Protein AF-A0A938Q4X4-F1 (afdb_monomer)

Foldseek 3Di:
DDLVVLCVVVPQAALQQRDHDPDSVQKDKAFPDDPPPDDPDDQDSVPGIGIHGPVLNVCQVVDVVGDDSVVSNVVNPDDD

Secondary structure (DSSP, 8-state):
--HHHHHHHH-SS-TTT-PPPSSGGGEEEEESS-TTSSS-----HHHHEEEEEHHHHHHHTTSSSPPPHHHHHHHHT---

Sequence (80 aa):
MTRKSALRHFGRKCMSCEFVPRVDSQLEVHHLYPLADGGERVTRIETDVAVLCANCHRLAHSANPPLTVEILRGLHLRKG

Nearest PDB structures (foldseek):
  4zt0-assembly2_C  TM=5.195E-01  e=4.876E-01  Streptococcus pyogenes

pLDDT: mean 87.92, std 12.88, range [45.72, 97.75]

Radius of gyration: 12.87 Å; Cα contacts (8 Å, |Δi|>4): 100; chains: 1; bounding box: 27×32×30 Å

Solvent-accessible surface area (backbone atoms only — not comparable to full-atom values): 4999 Å² total; per-residue (Å²): 123,50,70,69,55,45,40,66,72,71,41,77,40,17,74,44,80,62,51,66,60,95,49,77,84,48,50,42,80,43,66,77,58,77,87,83,81,75,74,100,69,85,65,46,65,89,81,36,43,46,47,24,30,61,67,58,46,52,56,20,62,74,42,87,76,57,52,50,60,67,57,51,33,59,67,70,65,66,72,127

Mean predicted aligned error: 4.92 Å

Structure (mmCIF, N/CA/C/O backbone):
data_AF-A0A938Q4X4-F1
#
_entry.id   AF-A0A938Q4X4-F1
#
loop_
_atom_site.group_PDB
_atom_site.id
_atom_site.type_symbol
_atom_site.label_atom_id
_atom_site.label_alt_id
_atom_site.label_comp_id
_atom_site.label_asym_id
_atom_site.label_entity_id
_atom_site.label_seq_id
_atom_site.pdbx_PDB_ins_code
_atom_site.Cartn_x
_atom_site.Cartn_y
_atom_site.Cartn_z
_atom_site.occupancy
_atom_site.B_iso_or_equiv
_atom_site.auth_seq_id
_atom_site.auth_comp_id
_atom_site.auth_asym_id
_atom_site.auth_atom_id
_atom_site.pdbx_PDB_model_num
ATOM 1 N N . MET A 1 1 ? -9.107 -12.415 4.566 1.00 75.12 1 MET A N 1
ATOM 2 C CA . MET A 1 1 ? -8.522 -11.940 3.287 1.00 75.12 1 MET A CA 1
ATOM 3 C C . MET A 1 1 ? -7.080 -12.432 3.185 1.00 75.12 1 MET A C 1
ATOM 5 O O . MET A 1 1 ? -6.439 -12.565 4.217 1.00 75.12 1 MET A O 1
ATOM 9 N N . THR A 1 2 ? -6.583 -12.770 1.988 1.00 84.69 2 THR A N 1
ATOM 10 C CA . THR A 1 2 ? -5.181 -13.189 1.799 1.00 84.69 2 THR A CA 1
ATOM 11 C C . THR A 1 2 ? -4.410 -12.174 0.963 1.00 84.69 2 THR A C 1
ATOM 13 O O . THR A 1 2 ? -4.969 -11.482 0.110 1.00 84.69 2 THR A O 1
ATOM 16 N N . ARG A 1 3 ? -3.084 -12.148 1.121 1.00 86.69 3 ARG A N 1
ATOM 17 C CA . ARG A 1 3 ? -2.193 -11.352 0.265 1.00 86.69 3 ARG A CA 1
ATOM 18 C C . ARG A 1 3 ? -2.437 -11.606 -1.227 1.00 86.69 3 ARG A C 1
ATOM 20 O O . ARG A 1 3 ? -2.530 -10.675 -2.020 1.00 86.69 3 ARG A O 1
ATOM 27 N N . LYS A 1 4 ? -2.608 -12.877 -1.604 1.00 88.62 4 LYS A N 1
ATOM 28 C CA . LYS A 1 4 ? -2.880 -13.289 -2.989 1.00 88.62 4 LYS A CA 1
ATOM 29 C C . LYS A 1 4 ? -4.227 -12.764 -3.499 1.00 88.62 4 LYS A C 1
ATOM 31 O O . LYS A 1 4 ? -4.328 -12.437 -4.678 1.00 88.62 4 LYS A O 1
ATOM 36 N N . SER A 1 5 ? -5.259 -12.678 -2.651 1.00 90.31 5 SER A N 1
ATOM 37 C CA . SER A 1 5 ? -6.547 -12.099 -3.058 1.00 90.31 5 SER A CA 1
ATOM 38 C C . SER A 1 5 ? -6.467 -10.591 -3.270 1.00 90.31 5 SER A C 1
ATOM 40 O O . SER A 1 5 ? -7.014 -10.116 -4.257 1.00 90.31 5 SER A O 1
ATOM 42 N N . ALA A 1 6 ? -5.737 -9.864 -2.418 1.00 91.44 6 ALA A N 1
ATOM 43 C CA . ALA A 1 6 ? -5.539 -8.425 -2.588 1.00 91.44 6 ALA A CA 1
ATOM 44 C C . ALA A 1 6 ? -4.791 -8.106 -3.895 1.00 91.44 6 ALA A C 1
ATOM 46 O O . ALA A 1 6 ? -5.259 -7.295 -4.686 1.00 91.44 6 ALA A O 1
ATOM 47 N N . LEU A 1 7 ? -3.693 -8.818 -4.186 1.00 92.12 7 LEU A N 1
ATOM 48 C CA . LEU A 1 7 ? -2.944 -8.638 -5.440 1.00 92.12 7 LEU A CA 1
ATOM 49 C C 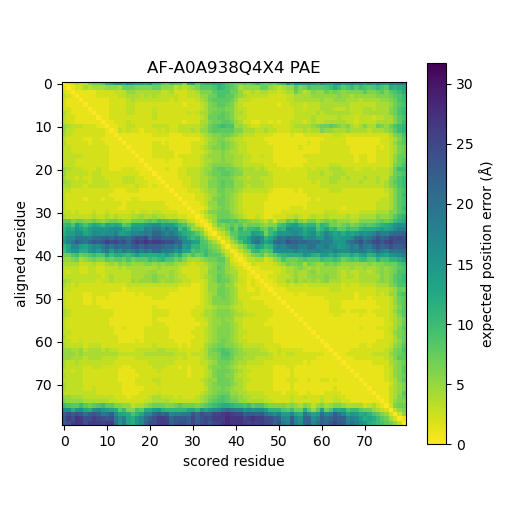. LEU A 1 7 ? -3.760 -8.992 -6.692 1.00 92.12 7 LEU A C 1
ATOM 51 O O . LEU A 1 7 ? -3.565 -8.390 -7.743 1.00 92.12 7 LEU A O 1
ATOM 55 N N . ARG A 1 8 ? -4.670 -9.970 -6.604 1.00 93.25 8 ARG A N 1
ATOM 56 C CA . ARG A 1 8 ? -5.578 -10.299 -7.713 1.00 93.25 8 ARG A CA 1
ATOM 57 C C . ARG A 1 8 ? -6.629 -9.209 -7.931 1.00 93.25 8 ARG A C 1
ATOM 59 O O . ARG A 1 8 ? -6.975 -8.951 -9.074 1.00 93.25 8 ARG A O 1
ATOM 66 N N . HIS A 1 9 ? -7.134 -8.611 -6.854 1.00 93.75 9 HIS A N 1
ATOM 67 C CA . HIS A 1 9 ? -8.170 -7.582 -6.909 1.00 93.75 9 HIS A CA 1
ATOM 68 C C . HIS A 1 9 ? -7.617 -6.231 -7.388 1.00 93.75 9 HIS A C 1
ATOM 70 O O . HIS A 1 9 ? -8.143 -5.651 -8.328 1.00 93.75 9 HIS A O 1
ATOM 76 N N . PHE A 1 10 ? -6.526 -5.754 -6.784 1.00 93.25 10 PHE A N 1
ATOM 77 C CA . PHE A 1 10 ? -5.933 -4.445 -7.092 1.00 93.25 10 PHE A CA 1
ATOM 78 C C . PHE A 1 10 ? -4.929 -4.466 -8.251 1.00 93.25 10 PHE A C 1
ATOM 80 O O . PHE A 1 10 ? -4.474 -3.417 -8.706 1.00 93.25 10 PHE A O 1
ATOM 87 N N . GLY A 1 11 ? -4.560 -5.657 -8.721 1.00 92.50 11 GLY A N 1
ATOM 88 C CA . GLY A 1 11 ? -3.472 -5.846 -9.668 1.00 92.50 11 GLY A CA 1
ATOM 89 C C . GLY A 1 11 ? -2.092 -5.816 -9.007 1.00 92.50 11 GLY A C 1
ATOM 90 O O . GLY A 1 11 ? -1.913 -5.555 -7.816 1.00 92.50 11 GLY A O 1
ATOM 91 N N . ARG A 1 12 ? -1.070 -6.111 -9.813 1.00 95.12 12 ARG A N 1
ATOM 92 C CA . ARG A 1 12 ? 0.333 -6.157 -9.382 1.00 95.12 12 ARG A CA 1
ATOM 93 C C . ARG A 1 12 ? 1.000 -4.802 -9.613 1.00 95.12 12 ARG A C 1
ATOM 95 O O . ARG A 1 12 ? 1.898 -4.687 -10.437 1.00 95.12 12 ARG A O 1
ATOM 102 N N . LYS A 1 13 ? 0.531 -3.767 -8.916 1.00 96.38 13 LYS A N 1
ATOM 103 C CA . LYS A 1 13 ? 1.091 -2.411 -8.988 1.00 96.38 13 LYS A CA 1
ATOM 104 C C . LYS A 1 13 ? 0.974 -1.718 -7.632 1.00 96.38 13 LYS A C 1
ATOM 106 O O . LYS A 1 13 ? -0.029 -1.880 -6.944 1.00 96.38 13 LYS A O 1
ATOM 111 N N . CYS A 1 14 ? 1.985 -0.945 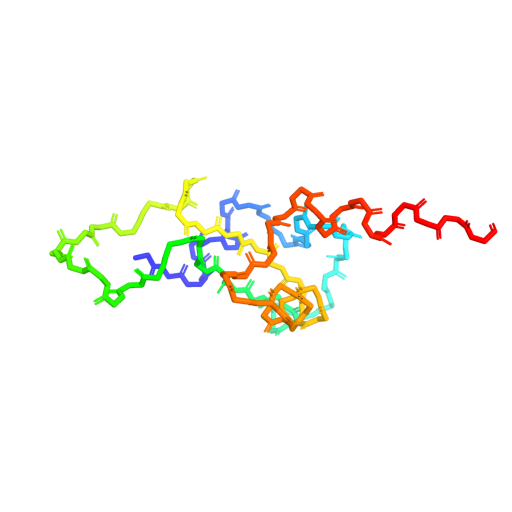-7.245 1.00 97.19 14 CYS A N 1
ATOM 112 C CA . CYS A 1 14 ? 1.909 -0.101 -6.056 1.00 97.19 14 CYS A CA 1
ATOM 113 C C . CYS A 1 14 ? 0.814 0.957 -6.240 1.00 97.19 14 CYS A C 1
ATOM 115 O O . CYS A 1 14 ? 0.851 1.734 -7.192 1.00 97.19 14 CYS A O 1
ATOM 117 N N . MET A 1 15 ? -0.127 1.027 -5.300 1.00 96.94 15 MET A N 1
ATOM 118 C CA . MET A 1 15 ? -1.227 1.993 -5.334 1.00 96.94 15 MET A CA 1
ATOM 119 C C . MET A 1 15 ? -0.773 3.433 -5.054 1.00 96.94 15 MET A C 1
ATOM 121 O O . MET A 1 15 ? -1.540 4.360 -5.316 1.00 96.94 15 MET A O 1
ATOM 125 N N . SER A 1 16 ? 0.448 3.624 -4.535 1.00 96.62 16 SER A N 1
ATOM 126 C CA . SER A 1 16 ? 1.038 4.942 -4.269 1.00 96.62 16 SER A CA 1
ATOM 127 C C . SER A 1 16 ? 1.905 5.453 -5.421 1.00 96.62 16 SER A C 1
ATOM 129 O O . SER A 1 16 ? 1.597 6.477 -6.014 1.00 96.62 16 SER A O 1
ATOM 131 N N . CYS A 1 17 ? 2.993 4.748 -5.748 1.00 96.62 17 CYS A N 1
ATOM 132 C CA . CYS A 1 17 ? 4.004 5.221 -6.704 1.00 96.62 17 CYS A CA 1
ATOM 133 C C . CYS A 1 17 ? 3.936 4.555 -8.081 1.00 96.62 17 CYS A C 1
ATOM 135 O O . CYS A 1 17 ? 4.859 4.702 -8.873 1.00 96.62 17 CYS A O 1
ATOM 137 N N . GLU A 1 18 ? 2.909 3.744 -8.336 1.00 96.25 18 GLU A N 1
ATOM 138 C CA . GLU A 1 18 ? 2.729 3.000 -9.589 1.00 96.25 18 GLU A CA 1
ATOM 139 C C . GLU A 1 18 ? 3.836 1.992 -9.940 1.00 96.25 18 GLU A C 1
ATOM 141 O O . GLU A 1 18 ? 3.826 1.410 -11.023 1.00 96.25 18 GLU A O 1
ATOM 146 N N . PHE A 1 19 ? 4.754 1.712 -9.012 1.00 96.50 19 PHE A N 1
ATOM 147 C CA . PHE A 1 19 ? 5.782 0.691 -9.186 1.00 96.50 19 PHE A CA 1
ATOM 148 C C . PHE A 1 19 ? 5.171 -0.671 -9.553 1.00 96.50 19 PHE A C 1
ATOM 150 O O . PHE A 1 19 ? 4.346 -1.214 -8.809 1.00 96.50 19 PHE A O 1
ATOM 157 N N . VAL A 1 20 ? 5.624 -1.237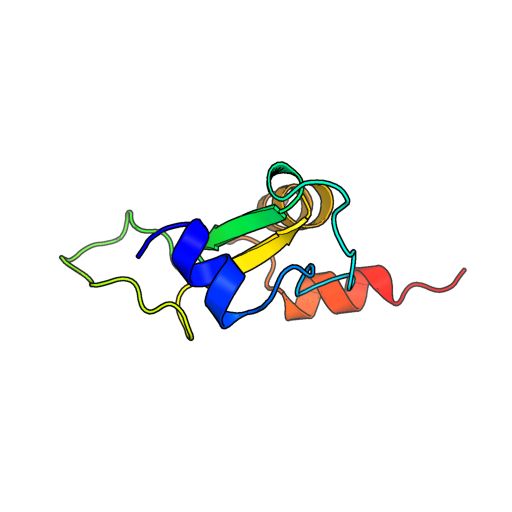 -10.672 1.00 96.69 20 VAL A N 1
ATOM 158 C CA . VAL A 1 20 ? 5.290 -2.594 -11.117 1.00 96.69 20 VAL A CA 1
ATOM 159 C C . VAL A 1 20 ? 6.410 -3.541 -10.665 1.00 96.69 20 VAL A C 1
ATOM 161 O O . VAL A 1 20 ? 7.575 -3.307 -10.994 1.00 96.69 20 VAL A O 1
ATOM 164 N N . PRO A 1 21 ? 6.104 -4.597 -9.892 1.00 95.75 21 PRO A N 1
ATOM 165 C CA . PRO A 1 21 ? 7.109 -5.514 -9.380 1.00 95.75 21 PRO A CA 1
ATOM 166 C C . PRO A 1 21 ? 7.649 -6.440 -10.478 1.00 95.75 21 PRO A C 1
ATOM 168 O O . PRO A 1 21 ? 6.928 -6.813 -11.401 1.00 95.75 21 PRO A O 1
ATOM 171 N N . ARG A 1 22 ? 8.900 -6.894 -10.330 1.00 95.62 22 ARG A N 1
ATOM 172 C CA . ARG A 1 22 ? 9.440 -8.025 -11.107 1.00 95.62 22 ARG A CA 1
ATOM 173 C C . ARG A 1 22 ? 9.003 -9.366 -10.529 1.00 95.62 22 ARG A C 1
ATOM 175 O O . ARG A 1 22 ? 8.771 -10.312 -11.271 1.00 95.62 22 ARG A O 1
ATOM 182 N N . VAL A 1 23 ? 8.891 -9.439 -9.205 1.00 94.56 23 VAL A N 1
ATOM 183 C CA . VAL A 1 23 ? 8.388 -10.607 -8.476 1.00 94.56 23 VAL A CA 1
ATOM 184 C C . VAL A 1 23 ? 7.352 -10.168 -7.454 1.00 94.56 23 VAL A C 1
ATOM 186 O O . VAL A 1 23 ? 7.513 -9.126 -6.817 1.00 94.56 23 VAL A O 1
ATOM 189 N N . ASP A 1 24 ? 6.302 -10.972 -7.264 1.00 91.69 24 ASP A N 1
ATOM 190 C CA . ASP A 1 24 ? 5.168 -10.601 -6.411 1.00 91.69 24 ASP A CA 1
ATOM 191 C C . ASP A 1 24 ? 5.615 -10.151 -5.016 1.00 91.69 24 ASP A C 1
ATOM 193 O O . ASP A 1 24 ? 4.997 -9.241 -4.477 1.00 91.69 24 ASP A O 1
ATOM 197 N N . SER A 1 25 ? 6.678 -10.729 -4.437 1.00 92.69 25 SER A N 1
ATOM 198 C CA . SER A 1 25 ? 7.213 -10.391 -3.104 1.00 92.69 25 SER A CA 1
ATOM 199 C C . SER A 1 25 ? 7.672 -8.938 -2.930 1.00 92.69 25 SER A C 1
ATOM 201 O O . SER A 1 25 ? 7.851 -8.507 -1.799 1.00 92.69 25 SER A O 1
ATOM 203 N N . GLN A 1 26 ? 7.808 -8.159 -4.006 1.00 96.12 26 GLN A N 1
ATOM 204 C CA . GLN A 1 26 ? 8.118 -6.725 -3.928 1.00 96.12 26 GLN A CA 1
ATOM 205 C C . GLN A 1 26 ? 6.899 -5.845 -3.591 1.00 96.12 26 GLN A C 1
ATOM 207 O O . GLN A 1 26 ? 7.052 -4.633 -3.419 1.00 96.12 26 GLN A O 1
ATOM 212 N N . LEU A 1 27 ? 5.701 -6.438 -3.521 1.00 97.44 27 LEU A N 1
ATOM 213 C CA . LEU A 1 27 ? 4.475 -5.793 -3.057 1.00 97.44 27 LEU A CA 1
ATOM 214 C C . LEU A 1 27 ? 4.049 -6.326 -1.687 1.00 97.44 27 LEU A C 1
ATOM 216 O O . LEU A 1 27 ? 4.168 -7.511 -1.379 1.00 97.44 27 LEU A O 1
ATOM 220 N N . GLU A 1 28 ? 3.489 -5.453 -0.874 1.00 96.62 28 GLU A N 1
ATOM 221 C CA . GLU A 1 28 ? 3.080 -5.697 0.500 1.00 96.62 28 GLU A CA 1
ATOM 222 C C . GLU A 1 28 ? 1.636 -5.210 0.669 1.00 96.62 28 GLU A C 1
ATOM 224 O O . GLU A 1 28 ? 1.213 -4.241 0.033 1.00 96.62 28 GLU A O 1
ATOM 229 N N . VAL A 1 29 ? 0.852 -5.929 1.476 1.00 94.94 29 VAL A N 1
ATOM 230 C CA . VAL A 1 29 ? -0.526 -5.540 1.802 1.00 94.94 29 VAL A CA 1
ATOM 231 C C . VAL A 1 29 ? -0.489 -4.759 3.104 1.00 94.94 29 VAL A C 1
ATOM 233 O O . VAL A 1 29 ? -0.115 -5.301 4.142 1.00 94.94 29 VAL A O 1
ATOM 236 N N . HIS A 1 30 ? -0.878 -3.496 3.023 1.00 93.50 30 HIS A N 1
ATOM 237 C CA . HIS A 1 30 ? -0.935 -2.565 4.136 1.00 93.50 30 HIS A CA 1
ATOM 238 C C . HIS A 1 30 ? -2.370 -2.475 4.656 1.00 93.50 30 HIS A C 1
ATOM 240 O O . HIS A 1 30 ? -3.282 -2.255 3.861 1.00 93.50 30 HIS A O 1
ATOM 246 N N . HIS A 1 31 ? -2.582 -2.644 5.961 1.00 91.00 31 HIS A N 1
ATOM 247 C CA . HIS A 1 31 ? -3.901 -2.478 6.578 1.00 91.00 31 HIS A CA 1
ATOM 248 C C . HIS A 1 31 ? -4.127 -1.012 6.940 1.00 91.00 31 HIS A C 1
ATOM 250 O O . HIS A 1 31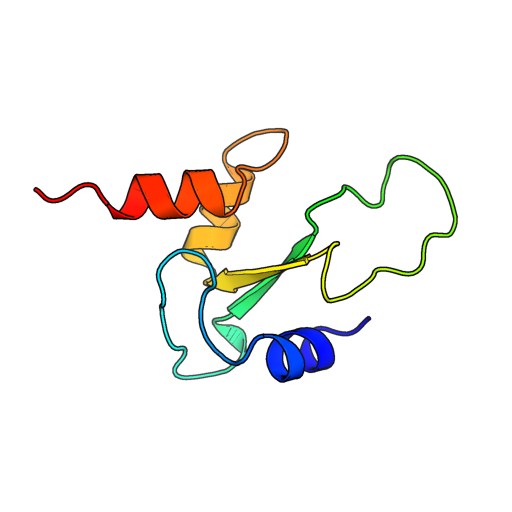 ? -3.309 -0.419 7.634 1.00 91.00 31 HIS A O 1
ATOM 256 N N . LEU A 1 32 ? -5.244 -0.447 6.477 1.00 87.50 32 LEU A N 1
ATOM 257 C CA . LEU A 1 32 ? -5.607 0.956 6.706 1.00 87.50 32 LEU A CA 1
ATOM 258 C C . LEU A 1 32 ? -6.181 1.193 8.109 1.00 87.50 32 LEU A C 1
ATOM 260 O O . LEU A 1 32 ? -6.152 2.314 8.608 1.00 87.50 32 LEU A O 1
ATOM 264 N N . TYR A 1 33 ? -6.670 0.130 8.748 1.00 78.81 33 TYR A N 1
ATOM 265 C CA . TYR A 1 33 ? -7.160 0.140 10.121 1.00 78.81 33 TYR A CA 1
ATOM 266 C C . TYR A 1 33 ? -6.335 -0.847 10.959 1.00 78.81 33 TYR A C 1
ATOM 268 O O . TYR A 1 33 ? -6.193 -2.005 10.547 1.00 78.81 33 TYR A O 1
ATOM 276 N N . PRO A 1 34 ? -5.791 -0.433 12.119 1.00 67.38 34 PRO A N 1
ATOM 277 C CA . PRO A 1 34 ? -5.119 -1.348 13.034 1.00 67.38 34 PRO A CA 1
ATOM 278 C C . PRO A 1 34 ? -6.082 -2.451 13.485 1.00 67.38 34 PRO A C 1
ATOM 280 O O . PRO A 1 34 ? -7.176 -2.171 13.964 1.00 67.38 34 PRO A O 1
ATOM 283 N N . LEU A 1 35 ? -5.667 -3.716 13.375 1.00 64.50 35 LEU A N 1
ATOM 284 C CA . LEU A 1 35 ? -6.467 -4.863 13.834 1.00 64.50 35 LEU A CA 1
ATOM 285 C C . LEU A 1 35 ? -6.587 -4.940 15.372 1.00 64.50 35 LEU A C 1
ATOM 287 O O . LEU A 1 35 ? -7.315 -5.785 15.882 1.00 64.50 35 LEU A O 1
ATOM 291 N N . ALA A 1 36 ? -5.855 -4.094 16.105 1.00 61.56 36 ALA A N 1
ATOM 292 C CA . ALA A 1 36 ? -5.703 -4.177 17.555 1.00 61.56 36 ALA A CA 1
ATOM 293 C C . ALA A 1 36 ? -6.847 -3.531 18.366 1.00 61.56 36 ALA A C 1
ATOM 295 O O . ALA A 1 36 ? -7.000 -3.877 19.532 1.00 61.56 36 ALA A O 1
ATOM 296 N N . ASP A 1 37 ? -7.674 -2.660 17.772 1.00 54.91 37 ASP A N 1
ATOM 297 C CA . ASP A 1 37 ? -8.618 -1.799 18.517 1.00 54.91 37 ASP A CA 1
ATOM 298 C C . ASP A 1 37 ? -10.084 -2.286 18.569 1.00 54.91 37 ASP A C 1
ATOM 300 O O . ASP A 1 37 ? -11.006 -1.513 18.818 1.00 54.91 37 ASP A O 1
ATOM 304 N N . GLY A 1 38 ? -10.316 -3.596 18.441 1.00 55.78 38 GLY A N 1
ATOM 305 C CA . GLY A 1 38 ? -11.520 -4.226 19.002 1.00 55.78 38 GLY A CA 1
ATOM 306 C C . GLY A 1 38 ? -12.588 -4.687 18.003 1.00 55.78 38 GLY A C 1
ATOM 307 O O . GLY A 1 38 ? -13.186 -3.907 17.263 1.00 55.78 38 GLY A O 1
ATOM 308 N N . GLY A 1 39 ? -12.871 -5.993 18.068 1.00 61.47 39 GLY A N 1
ATOM 309 C CA . GLY A 1 39 ? -14.000 -6.675 17.427 1.00 61.47 39 GLY A CA 1
ATOM 310 C C . GLY A 1 39 ? -13.596 -7.681 16.343 1.00 61.47 39 GLY A C 1
ATOM 311 O O . GLY A 1 39 ? -12.684 -7.435 15.555 1.00 61.47 39 GLY A O 1
ATOM 312 N N . GLU A 1 40 ? -14.306 -8.814 16.267 1.00 61.47 40 GLU A N 1
ATOM 313 C CA . GLU A 1 40 ? -14.268 -9.695 15.092 1.00 61.47 40 GLU A CA 1
ATOM 314 C C . GLU A 1 40 ? -14.758 -8.911 13.866 1.00 61.47 40 GLU A C 1
ATOM 316 O O . GLU A 1 40 ? -15.955 -8.705 13.662 1.00 61.47 40 GLU A O 1
ATOM 321 N N . ARG A 1 41 ? -13.824 -8.446 13.033 1.00 72.31 41 ARG A N 1
ATOM 322 C CA . ARG A 1 41 ? -14.129 -7.814 11.749 1.00 72.31 41 ARG A CA 1
ATOM 323 C C . ARG A 1 41 ? -13.541 -8.635 10.618 1.00 72.31 41 ARG A C 1
ATOM 325 O O . ARG A 1 41 ? -12.342 -8.892 10.559 1.00 72.31 41 ARG A O 1
ATOM 332 N N . VAL A 1 42 ? -14.386 -8.958 9.645 1.00 79.19 42 VAL A N 1
ATOM 333 C CA . VAL A 1 42 ? -13.934 -9.476 8.354 1.00 79.19 42 VAL A CA 1
ATOM 334 C C . VAL A 1 42 ? -13.258 -8.341 7.588 1.00 79.19 42 VAL A C 1
ATOM 336 O O . VAL A 1 42 ? -13.914 -7.372 7.206 1.00 79.19 42 VAL A O 1
ATOM 339 N N . THR A 1 43 ? -11.950 -8.460 7.352 1.00 83.38 43 THR A N 1
ATOM 340 C CA . THR A 1 43 ? -11.202 -7.501 6.531 1.00 83.38 43 THR A CA 1
ATOM 341 C C . THR A 1 43 ? -11.733 -7.500 5.098 1.00 83.38 43 THR A C 1
ATOM 343 O O . THR A 1 43 ? -11.640 -8.5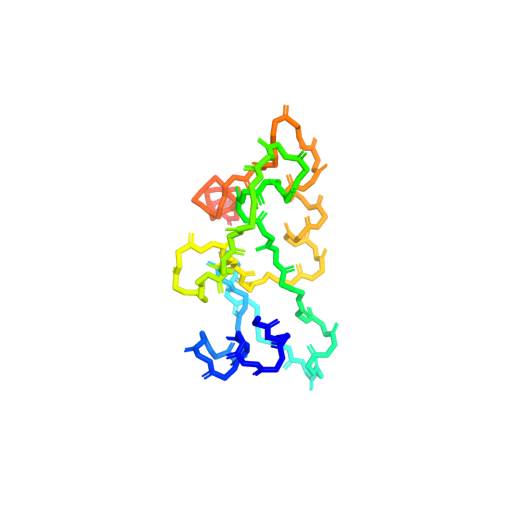18 4.399 1.00 83.38 43 THR A O 1
ATOM 346 N N . ARG A 1 44 ? -12.260 -6.357 4.654 1.00 87.25 44 ARG A N 1
ATOM 347 C CA . ARG A 1 44 ? -12.719 -6.134 3.277 1.00 87.25 44 ARG A CA 1
ATOM 348 C C . ARG A 1 44 ? -11.543 -5.711 2.405 1.00 87.25 44 ARG A C 1
ATOM 350 O O . ARG A 1 44 ? -10.779 -4.831 2.788 1.00 87.25 44 ARG A O 1
ATOM 357 N N . ILE A 1 45 ? -11.379 -6.348 1.246 1.00 88.44 45 ILE A N 1
ATOM 358 C CA . ILE A 1 45 ? -10.236 -6.075 0.362 1.00 88.44 45 ILE A CA 1
ATOM 359 C C . ILE A 1 45 ? -10.284 -4.621 -0.104 1.00 88.44 45 ILE A C 1
ATOM 361 O O . ILE A 1 45 ? -9.275 -3.937 -0.044 1.00 88.44 45 ILE A O 1
ATOM 365 N N . GLU A 1 46 ? -11.463 -4.161 -0.505 1.00 87.56 46 GLU A N 1
ATOM 366 C CA . GLU A 1 46 ? -11.720 -2.887 -1.169 1.00 87.56 46 GLU A CA 1
ATOM 367 C C . GLU A 1 46 ? -11.440 -1.680 -0.269 1.00 87.56 46 GLU A C 1
ATOM 369 O O . GLU A 1 46 ? -10.983 -0.646 -0.749 1.00 87.56 46 GLU A O 1
ATOM 374 N N . THR A 1 47 ? -11.738 -1.802 1.028 1.00 87.00 47 THR A N 1
ATOM 375 C CA . THR A 1 47 ? -11.790 -0.656 1.948 1.00 87.00 47 THR A CA 1
ATOM 376 C C . THR A 1 47 ? -10.778 -0.716 3.078 1.00 87.00 47 THR A C 1
ATOM 378 O O . THR A 1 47 ? -10.486 0.319 3.667 1.00 87.00 47 THR A O 1
ATOM 381 N N . ASP A 1 48 ? -10.259 -1.899 3.416 1.00 89.12 48 ASP A N 1
ATOM 382 C CA . ASP A 1 48 ? -9.476 -2.069 4.646 1.00 89.12 48 ASP A CA 1
ATOM 383 C C . ASP A 1 48 ? -7.981 -2.241 4.368 1.00 89.12 48 ASP A C 1
ATOM 385 O O . ASP A 1 48 ? -7.182 -2.242 5.308 1.00 89.12 48 ASP A O 1
ATOM 389 N N . VAL A 1 49 ? -7.586 -2.380 3.097 1.00 93.50 49 VAL A N 1
ATOM 390 C CA . VAL A 1 49 ? -6.186 -2.559 2.715 1.00 93.50 49 VAL A CA 1
ATOM 391 C C . VAL A 1 49 ? -5.772 -1.795 1.468 1.00 93.50 49 VAL A C 1
ATOM 393 O O . VAL A 1 49 ? -6.579 -1.452 0.613 1.00 93.50 49 VAL A O 1
ATOM 396 N N . ALA A 1 50 ? -4.463 -1.601 1.346 1.00 95.69 50 ALA A N 1
ATOM 397 C CA . ALA A 1 50 ? -3.801 -1.110 0.151 1.00 95.69 50 ALA A CA 1
ATOM 398 C C . ALA A 1 50 ? -2.652 -2.041 -0.261 1.00 95.69 50 ALA A C 1
ATOM 400 O O . ALA A 1 50 ? -2.025 -2.690 0.575 1.00 95.69 50 ALA A O 1
ATOM 401 N N . VAL A 1 51 ? -2.342 -2.081 -1.558 1.00 97.38 51 VAL A N 1
ATOM 402 C CA . VAL A 1 51 ? -1.156 -2.757 -2.102 1.00 97.38 51 VAL A CA 1
ATOM 403 C C . VAL A 1 51 ? -0.055 -1.723 -2.319 1.00 97.38 51 VAL A C 1
ATOM 405 O O . VAL A 1 51 ? -0.192 -0.819 -3.143 1.00 97.38 51 VAL A O 1
ATOM 408 N N . LEU A 1 52 ? 1.055 -1.852 -1.597 1.00 97.56 52 LEU A N 1
ATOM 409 C CA . LEU A 1 52 ? 2.191 -0.929 -1.647 1.00 97.56 52 LEU A CA 1
ATOM 410 C C . LEU A 1 52 ? 3.475 -1.672 -2.021 1.00 97.56 52 LEU A C 1
ATOM 412 O O . LEU A 1 52 ? 3.605 -2.858 -1.748 1.00 97.56 52 LEU A O 1
ATOM 416 N N . CYS A 1 53 ? 4.450 -1.000 -2.634 1.00 97.62 53 CYS A N 1
ATOM 417 C CA . CYS A 1 53 ? 5.804 -1.556 -2.698 1.00 97.62 53 CYS A CA 1
ATOM 418 C C . CYS A 1 53 ? 6.483 -1.451 -1.324 1.00 97.62 53 CYS A C 1
ATOM 420 O O . CYS A 1 53 ? 6.098 -0.609 -0.512 1.00 97.62 53 CYS A O 1
ATOM 422 N N . ALA A 1 54 ? 7.536 -2.238 -1.090 1.00 96.62 54 ALA A N 1
ATOM 423 C CA . ALA A 1 54 ? 8.260 -2.252 0.189 1.00 96.62 54 ALA A CA 1
ATOM 424 C C . ALA A 1 54 ? 8.711 -0.855 0.673 1.00 96.62 54 ALA A C 1
ATOM 426 O O . ALA A 1 54 ? 8.733 -0.572 1.870 1.00 96.62 54 ALA A O 1
ATOM 427 N N . ASN A 1 55 ? 9.050 0.050 -0.253 1.00 96.62 55 AS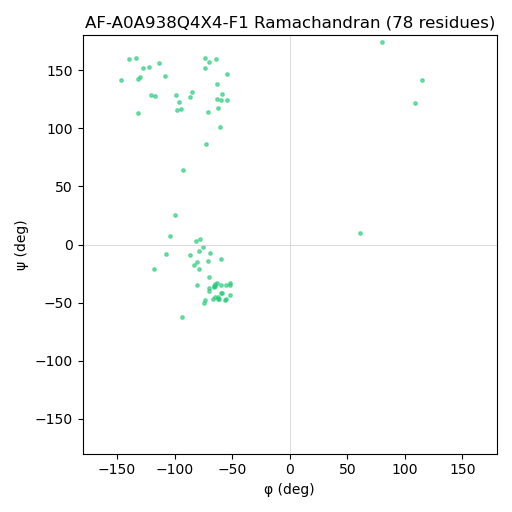N A N 1
ATOM 428 C CA . ASN A 1 55 ? 9.451 1.417 0.089 1.00 96.62 55 ASN A CA 1
ATOM 429 C C . ASN A 1 55 ? 8.262 2.278 0.529 1.00 96.62 55 ASN A C 1
ATOM 431 O O . ASN A 1 55 ? 8.339 2.925 1.569 1.00 96.62 55 ASN A O 1
ATOM 435 N N . CYS A 1 56 ? 7.158 2.267 -0.223 1.00 97.75 56 CYS A N 1
ATOM 436 C CA . CYS A 1 56 ? 5.951 2.998 0.165 1.00 97.75 56 CYS A CA 1
ATOM 437 C C . CYS A 1 56 ? 5.341 2.430 1.449 1.00 97.75 56 CYS A C 1
ATOM 439 O O . CYS A 1 56 ? 4.817 3.196 2.245 1.00 97.75 56 CYS A O 1
ATOM 441 N N . HIS A 1 57 ? 5.435 1.117 1.675 1.00 97.50 57 HIS A N 1
ATOM 442 C CA . HIS A 1 57 ? 4.938 0.504 2.901 1.00 97.50 57 HIS A CA 1
ATOM 443 C C . HIS A 1 57 ? 5.745 0.945 4.128 1.00 97.50 57 HIS A C 1
ATOM 445 O O . HIS A 1 57 ? 5.162 1.390 5.114 1.00 97.50 57 HIS A O 1
ATOM 451 N N . ARG A 1 58 ? 7.084 0.930 4.047 1.00 96.94 58 ARG A N 1
ATOM 452 C CA . ARG A 1 58 ? 7.934 1.518 5.097 1.00 96.94 58 ARG A CA 1
ATOM 453 C C . ARG A 1 58 ? 7.647 3.000 5.319 1.00 96.94 58 ARG A C 1
ATOM 455 O O . ARG A 1 58 ? 7.600 3.427 6.465 1.00 96.94 58 ARG A O 1
ATOM 462 N N . LEU A 1 59 ? 7.448 3.769 4.247 1.00 96.44 59 LEU A N 1
ATOM 463 C CA . LEU A 1 59 ? 7.130 5.193 4.350 1.00 96.44 59 LEU A CA 1
ATOM 464 C C . LEU A 1 59 ? 5.758 5.430 4.996 1.00 96.44 59 LEU A C 1
ATOM 466 O O . LEU A 1 59 ? 5.620 6.361 5.775 1.00 96.44 59 LEU A O 1
ATOM 470 N N . ALA A 1 60 ? 4.763 4.573 4.746 1.00 96.69 60 ALA A N 1
ATOM 471 C CA . ALA A 1 60 ? 3.486 4.629 5.458 1.00 96.69 60 ALA A CA 1
ATOM 472 C C . ALA A 1 60 ? 3.709 4.525 6.972 1.00 96.69 60 ALA A C 1
ATOM 474 O O . ALA A 1 60 ? 3.219 5.349 7.738 1.00 96.69 60 ALA A O 1
ATOM 475 N N . HIS A 1 61 ? 4.527 3.559 7.391 1.00 96.31 61 HIS A N 1
ATOM 476 C CA . HIS A 1 61 ? 4.860 3.313 8.792 1.00 96.31 61 HIS A CA 1
ATOM 477 C C . HIS A 1 61 ? 5.889 4.281 9.394 1.00 96.31 61 HIS A C 1
ATOM 479 O O . HIS A 1 61 ? 6.261 4.113 10.554 1.00 96.31 61 HIS A O 1
ATOM 485 N N . SER A 1 62 ? 6.332 5.316 8.671 1.00 95.75 62 SER A N 1
ATOM 486 C CA . SER A 1 62 ? 7.187 6.356 9.258 1.00 95.75 62 SER A CA 1
ATOM 487 C C . SER A 1 62 ? 6.416 7.336 10.155 1.00 95.75 62 SER A C 1
ATOM 489 O O . SER A 1 62 ? 7.022 8.249 10.710 1.00 95.75 62 SER A O 1
ATOM 491 N N . ALA A 1 63 ? 5.093 7.185 10.266 1.00 94.06 63 ALA A N 1
ATOM 492 C CA . ALA A 1 63 ? 4.214 7.957 11.137 1.00 94.06 63 ALA A CA 1
ATOM 493 C C . ALA A 1 63 ? 3.256 7.029 11.905 1.00 94.06 63 ALA A C 1
ATOM 495 O O . ALA A 1 63 ? 3.030 5.883 11.506 1.00 94.06 63 ALA A O 1
ATOM 496 N N . ASN A 1 64 ? 2.689 7.536 13.003 1.00 90.31 64 ASN A N 1
ATOM 497 C CA . ASN A 1 64 ? 1.643 6.861 13.767 1.00 90.31 64 ASN A CA 1
ATOM 498 C C . AS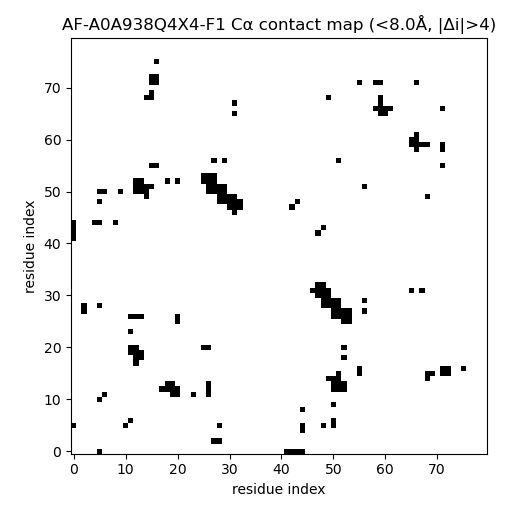N A 1 64 ? 0.486 7.844 14.053 1.00 90.31 64 ASN A C 1
ATOM 500 O O . ASN A 1 64 ? 0.710 8.806 14.792 1.00 90.31 64 ASN A O 1
ATOM 504 N N . PRO A 1 65 ? -0.720 7.641 13.488 1.00 89.75 65 PRO A N 1
ATOM 505 C CA . PRO A 1 65 ? -1.102 6.540 12.593 1.00 89.75 65 PRO A CA 1
ATOM 506 C C . PRO A 1 65 ? -0.330 6.552 11.253 1.00 89.75 65 PRO A C 1
ATOM 508 O O . PRO A 1 65 ? 0.214 7.597 10.882 1.00 89.75 65 PRO A O 1
ATOM 511 N N . PRO A 1 66 ? -0.253 5.411 10.531 1.00 94.62 66 PRO A N 1
ATOM 512 C CA . PRO A 1 66 ? 0.435 5.337 9.243 1.00 94.62 66 PRO A CA 1
ATOM 513 C C . PRO A 1 66 ? -0.067 6.373 8.229 1.00 94.62 66 PRO A C 1
ATOM 515 O O . PRO A 1 66 ? -1.256 6.693 8.188 1.00 94.62 66 PRO A O 1
ATOM 518 N N . LEU A 1 67 ? 0.828 6.874 7.372 1.00 94.81 67 LEU A N 1
ATOM 519 C CA . LEU A 1 67 ? 0.457 7.798 6.299 1.00 94.81 67 LEU A CA 1
ATOM 520 C C . LEU A 1 67 ? -0.502 7.125 5.310 1.00 94.81 67 LEU A C 1
ATOM 522 O O . LEU A 1 67 ? -0.290 5.987 4.886 1.00 94.81 67 LEU A O 1
ATOM 526 N N . THR A 1 68 ? -1.527 7.861 4.883 1.00 94.94 68 THR A N 1
ATOM 527 C CA . THR A 1 68 ? -2.496 7.365 3.902 1.00 94.94 68 THR A CA 1
ATOM 528 C C . THR A 1 68 ? -1.868 7.241 2.511 1.00 94.94 68 THR A C 1
ATOM 530 O O . TH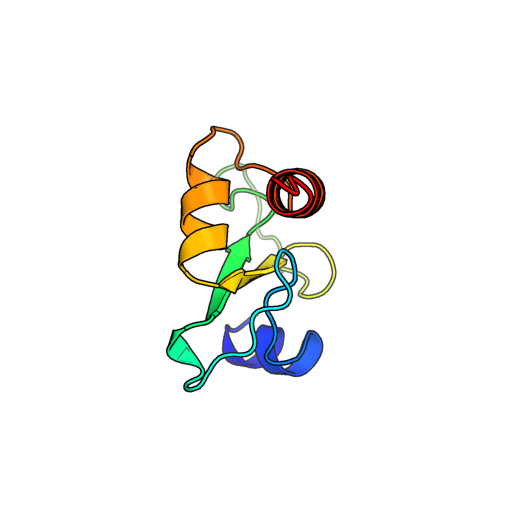R A 1 68 ? -0.915 7.943 2.167 1.00 94.94 68 THR A O 1
ATOM 533 N N . VAL A 1 69 ? -2.447 6.389 1.657 1.00 95.00 69 VAL A N 1
ATOM 534 C CA . VAL A 1 69 ? -2.025 6.255 0.247 1.00 95.00 69 VAL A CA 1
ATOM 535 C C . VAL A 1 69 ? -2.066 7.601 -0.485 1.00 95.00 69 VAL A C 1
ATOM 537 O O . VAL A 1 69 ? -1.215 7.866 -1.330 1.00 95.00 69 VAL A O 1
ATOM 540 N N . GLU A 1 70 ? -3.026 8.463 -0.152 1.00 94.94 70 GLU A N 1
ATOM 541 C CA . GLU A 1 70 ? -3.146 9.806 -0.722 1.00 94.94 70 GLU A CA 1
ATOM 542 C C . GLU A 1 70 ? -1.961 10.707 -0.350 1.00 94.94 70 GLU A C 1
ATOM 544 O O . GLU A 1 70 ? -1.361 11.322 -1.232 1.00 94.94 70 GLU A O 1
ATOM 549 N N . ILE A 1 71 ? -1.549 10.708 0.923 1.00 95.12 71 ILE A N 1
ATOM 550 C CA . ILE A 1 71 ? -0.354 11.438 1.364 1.00 95.12 71 ILE A CA 1
ATOM 551 C C . ILE A 1 71 ? 0.888 10.902 0.643 1.00 95.12 71 ILE A C 1
ATOM 553 O O . ILE A 1 71 ? 1.677 11.683 0.110 1.00 95.12 71 ILE A O 1
ATOM 557 N N . LEU A 1 72 ? 1.054 9.576 0.576 1.00 95.69 72 LEU A N 1
ATOM 558 C CA . LEU A 1 72 ? 2.203 8.957 -0.090 1.00 95.69 72 LEU A CA 1
ATOM 559 C C . LEU A 1 72 ? 2.285 9.337 -1.578 1.00 95.69 72 LEU A C 1
ATOM 561 O O . LEU A 1 72 ? 3.367 9.684 -2.053 1.00 95.69 72 LEU A O 1
ATOM 565 N N . ARG A 1 73 ? 1.151 9.355 -2.297 1.00 95.25 73 ARG A N 1
ATOM 566 C CA . ARG A 1 73 ? 1.079 9.844 -3.687 1.00 95.25 73 ARG A CA 1
ATOM 567 C C . ARG A 1 73 ? 1.612 11.270 -3.797 1.00 95.25 73 ARG A C 1
ATOM 569 O O . ARG A 1 73 ? 2.453 11.533 -4.653 1.00 95.25 73 ARG A O 1
ATOM 576 N N . GLY A 1 74 ? 1.196 12.164 -2.898 1.00 94.44 74 GLY A N 1
ATOM 577 C CA . GLY A 1 74 ? 1.672 13.550 -2.851 1.00 94.44 74 GLY A CA 1
ATOM 578 C C . GLY A 1 74 ? 3.185 13.680 -2.646 1.00 94.44 74 GLY A C 1
ATOM 579 O O . GLY A 1 74 ? 3.823 14.553 -3.233 1.00 94.44 74 GLY A O 1
ATOM 580 N N . LEU A 1 75 ? 3.793 12.779 -1.871 1.00 90.94 75 LEU A N 1
ATOM 581 C CA . LEU A 1 75 ? 5.240 12.780 -1.630 1.00 90.94 75 LEU A CA 1
ATOM 582 C C . LEU A 1 75 ? 6.055 12.387 -2.870 1.00 90.94 75 LEU A C 1
ATOM 584 O O . LEU A 1 75 ? 7.185 12.850 -3.015 1.00 90.94 75 LEU A O 1
ATOM 588 N N . HIS A 1 76 ? 5.488 11.576 -3.767 1.00 82.19 76 HIS A N 1
ATOM 589 C CA . HIS A 1 76 ? 6.119 11.190 -5.034 1.00 82.19 76 HIS A CA 1
ATOM 590 C C . HIS A 1 76 ? 5.984 12.256 -6.130 1.00 82.19 76 HIS A C 1
ATOM 592 O O . HIS A 1 76 ? 6.713 12.208 -7.116 1.00 82.19 76 HIS A O 1
ATOM 598 N N . LEU A 1 77 ? 5.092 13.237 -5.956 1.00 69.62 77 LEU A N 1
ATOM 599 C CA . LEU A 1 77 ? 4.884 14.339 -6.902 1.00 69.62 77 LEU A CA 1
ATOM 600 C C . LEU A 1 77 ? 5.907 15.475 -6.756 1.00 69.62 77 LEU A C 1
ATOM 602 O O . LEU A 1 77 ? 5.831 16.462 -7.490 1.00 69.62 77 LEU A O 1
ATOM 606 N N . ARG A 1 78 ? 6.893 15.347 -5.856 1.00 56.84 78 ARG A N 1
ATOM 607 C CA . ARG A 1 78 ? 8.021 16.282 -5.792 1.00 56.84 78 ARG A CA 1
ATOM 608 C C . ARG A 1 78 ? 8.952 16.041 -6.977 1.00 56.84 78 ARG A C 1
ATOM 610 O O . ARG A 1 78 ? 9.915 15.283 -6.893 1.00 56.84 78 ARG A O 1
ATOM 617 N N . LYS A 1 79 ? 8.626 16.698 -8.087 1.00 49.69 79 LYS A N 1
ATOM 618 C CA . LYS A 1 79 ? 9.590 17.018 -9.134 1.00 49.69 79 LYS A CA 1
ATOM 619 C C . LYS A 1 79 ? 10.6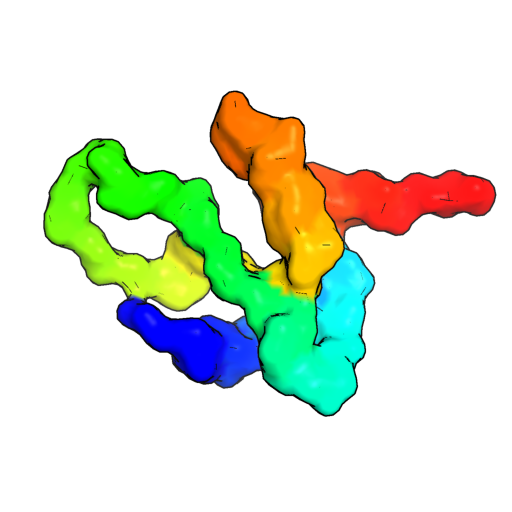89 17.878 -8.506 1.00 49.69 79 LYS A C 1
ATOM 621 O O . LYS A 1 79 ? 10.379 18.892 -7.879 1.00 49.69 79 LYS A O 1
ATOM 626 N N . GLY A 1 80 ? 11.934 17.426 -8.631 1.00 45.72 80 GLY A N 1
ATOM 627 C CA . GLY A 1 80 ? 13.051 18.362 -8.730 1.00 45.72 80 GLY A CA 1
ATOM 628 C C . GLY A 1 80 ? 12.908 19.203 -9.991 1.00 45.72 80 GLY A C 1
ATOM 629 O O . GLY A 1 80 ? 12.244 18.718 -10.940 1.00 45.72 80 GLY A O 1
#